Protein AF-A0ABD1RYV6-F1 (afdb_monomer_lite)

pLDDT: mean 84.04, std 17.17, range [34.22, 98.56]

Foldseek 3Di:
DFDKDALVCLVVCVVPVPQVADPVPDDPVSNVLHDNAAIFGFPDGHRHDTRRKDALLVRLVCLVVVVAPLSNLVRHVVSCVVPVCQAAALAAGWRIPFFDDDPVCCVPVVPDVQRHDGCADNRGWHANVSLVSVCSSCVSNVNNVVSVVNVVSNVVPCVVVVNAGIAGDRRSPHRHDDDD

Sequence (180 aa):
MTYIVTRQRSIHILAGNKFNVMPDSLPDWVFDFMPTRGGYFIGNVSPARMDFRWFCLSNCIAILSSLATPEQASAIMDLIESHWEELVGEMPLKICYPAMESHEWRIVAGCDPKEYWLGRYHNGGSWPVLLWLLTAACIKSGRPQLARRATELAEARLLKDHWPEYYDGKLGRYIGKHGT

Organism: NCBI:txid205694

Secondary structure (DSSP, 8-state):
---EE-HHHHHHHHTT-TT---GGGS-THHHHH--SS--EE-SEEETTEEE--EEHHHHHHHHHTT-S-HHHHHHHHHHHHHTHHHHTTTSS-BSEESPPPHHHHHHHSTT-TTT-STTBTTBB-B-GGGHHHHHHHHHHTT-HHHHHHHHHHHHTTTTTTT--S-EESTTS-EEPPP--

InterPro domains:
  IPR008928 Six-hairpin glycosidase superfamily [SSF48208] (35-178)
  IPR012341 Six-hairpin glycosidase-like superfamily [G3DSA:1.50.10.10] (33-180)
  IPR024746 Glycosyl hydrolase family 100 [PF12899] (16-178)
  IPR024746 Glycosyl hydrolase family 100 [PTHR31916] (15-178)

Structure (mmCIF, N/CA/C/O backbone):
data_AF-A0ABD1RYV6-F1
#
_entry.id   AF-A0ABD1RYV6-F1
#
loop_
_atom_site.group_PDB
_atom_site.id
_atom_site.type_symbol
_atom_site.label_atom_id
_atom_site.label_alt_id
_atom_site.label_comp_id
_atom_site.label_asym_id
_atom_site.label_entity_id
_atom_site.label_seq_id
_atom_site.pdbx_PDB_ins_code
_atom_site.Cartn_x
_atom_site.Cartn_y
_atom_site.Cartn_z
_atom_site.occupancy
_atom_site.B_iso_or_equiv
_atom_site.auth_seq_id
_atom_site.auth_comp_id
_atom_site.auth_asym_id
_atom_site.auth_atom_id
_atom_site.pdbx_PDB_model_num
ATOM 1 N N . MET A 1 1 ? 0.175 22.690 0.736 1.00 41.12 1 MET A N 1
ATOM 2 C CA . MET A 1 1 ? -0.155 22.221 -0.628 1.00 41.12 1 MET A CA 1
ATOM 3 C C . MET A 1 1 ? 0.328 20.785 -0.696 1.00 41.12 1 MET A C 1
ATOM 5 O O . MET A 1 1 ? 1.531 20.579 -0.671 1.00 41.12 1 MET A O 1
ATOM 9 N N . THR A 1 2 ? -0.578 19.814 -0.617 1.00 50.75 2 THR A N 1
ATOM 10 C CA . THR A 1 2 ? -0.222 18.395 -0.454 1.00 50.75 2 THR A CA 1
ATOM 11 C C . THR A 1 2 ? -0.637 17.653 -1.726 1.00 50.75 2 THR A C 1
ATOM 13 O O . THR A 1 2 ? -1.807 17.711 -2.111 1.00 50.75 2 THR A O 1
ATOM 16 N N . TYR A 1 3 ? 0.327 17.058 -2.433 1.00 64.06 3 TYR A N 1
ATOM 17 C CA . TYR A 1 3 ? 0.139 16.486 -3.772 1.00 64.06 3 TYR A CA 1
ATOM 18 C C . TYR A 1 3 ? -0.494 15.104 -3.677 1.00 64.06 3 TYR A C 1
ATOM 20 O O . TYR A 1 3 ? 0.203 14.106 -3.515 1.00 64.06 3 TYR A O 1
ATOM 28 N N . ILE A 1 4 ? -1.823 15.066 -3.747 1.00 68.75 4 ILE A N 1
ATOM 29 C CA . ILE A 1 4 ? -2.581 13.819 -3.834 1.00 68.75 4 ILE A CA 1
ATOM 30 C C . ILE A 1 4 ? -3.028 13.604 -5.265 1.00 68.75 4 ILE A C 1
ATOM 32 O O . ILE A 1 4 ? -3.678 14.481 -5.842 1.00 68.75 4 ILE A O 1
ATOM 36 N N . VAL A 1 5 ? -2.731 12.423 -5.795 1.00 64.56 5 VAL A N 1
ATOM 37 C CA . VAL A 1 5 ? -3.314 11.936 -7.044 1.00 64.56 5 VAL A CA 1
ATOM 38 C C . VAL A 1 5 ? -4.712 11.420 -6.731 1.00 64.56 5 VAL A C 1
ATOM 40 O O . VAL A 1 5 ? -4.869 10.523 -5.911 1.00 64.56 5 VAL A O 1
ATOM 43 N N . THR A 1 6 ? -5.731 11.999 -7.357 1.00 68.44 6 THR A N 1
ATOM 44 C CA . THR A 1 6 ? -7.097 11.448 -7.442 1.00 68.44 6 THR A CA 1
ATOM 45 C C . THR A 1 6 ? -7.519 11.528 -8.903 1.00 68.44 6 THR A C 1
ATOM 47 O O . THR A 1 6 ? -7.033 12.413 -9.600 1.00 68.44 6 THR A O 1
ATOM 50 N N . ARG A 1 7 ? -8.446 10.695 -9.394 1.00 60.97 7 ARG A N 1
ATOM 51 C CA . ARG A 1 7 ? -8.858 10.745 -10.814 1.00 60.97 7 ARG A CA 1
ATOM 52 C C . ARG A 1 7 ? -9.307 12.147 -11.271 1.00 60.97 7 ARG A C 1
ATOM 54 O O . ARG A 1 7 ? -9.000 12.563 -12.381 1.00 60.97 7 ARG A O 1
ATOM 61 N N . GLN A 1 8 ? -9.959 12.914 -10.391 1.00 51.09 8 GLN A N 1
ATOM 62 C CA . GLN A 1 8 ? -10.313 14.319 -10.643 1.00 51.09 8 GLN A CA 1
ATOM 63 C C . GLN A 1 8 ? -9.119 15.282 -10.503 1.00 51.09 8 GLN A C 1
ATOM 65 O O . GLN A 1 8 ? -9.037 16.268 -11.231 1.00 51.09 8 GLN A O 1
ATOM 70 N N . ARG A 1 9 ? -8.178 15.027 -9.580 1.00 52.69 9 ARG A N 1
ATOM 71 C CA . ARG A 1 9 ? -7.019 15.905 -9.341 1.00 52.69 9 ARG A CA 1
ATOM 72 C C . ARG A 1 9 ? -5.824 15.651 -10.253 1.00 52.69 9 ARG A C 1
ATOM 74 O O . ARG A 1 9 ? -5.056 16.588 -10.429 1.00 52.69 9 ARG A O 1
ATOM 81 N N . SER A 1 10 ? -5.679 14.480 -10.874 1.00 51.16 10 SER A N 1
ATOM 82 C CA . SER A 1 10 ? -4.661 14.237 -11.910 1.00 51.16 10 SER A CA 1
ATOM 83 C C . SER A 1 10 ? -4.794 15.258 -13.043 1.00 51.16 10 SER A C 1
ATOM 85 O O . SER A 1 10 ? -3.807 15.833 -13.489 1.00 51.16 10 SER A O 1
ATOM 87 N N . ILE A 1 11 ? -6.040 15.583 -13.406 1.00 47.62 11 ILE A N 1
ATOM 88 C CA . ILE A 1 11 ? -6.384 16.625 -14.381 1.00 47.62 11 ILE A CA 1
ATOM 89 C C . ILE A 1 11 ? -6.048 18.030 -13.834 1.00 47.62 11 ILE A C 1
ATOM 91 O O . ILE A 1 11 ? -5.562 18.887 -14.568 1.00 47.62 11 ILE A O 1
ATOM 95 N N . HIS A 1 12 ? -6.229 18.276 -12.529 1.00 43.06 12 HIS A N 1
ATOM 96 C CA . HIS A 1 12 ? -5.893 19.563 -11.901 1.00 43.06 12 HIS A CA 1
ATOM 97 C C . HIS A 1 12 ? -4.391 19.796 -11.651 1.00 43.06 12 HIS A C 1
ATOM 99 O O . HIS A 1 12 ? -3.987 20.957 -11.623 1.00 43.06 12 HIS A O 1
ATOM 105 N N . ILE A 1 13 ? -3.557 18.755 -11.488 1.00 52.72 13 ILE A N 1
ATOM 106 C CA . ILE A 1 13 ? -2.086 18.898 -11.394 1.00 52.72 13 ILE A CA 1
ATOM 107 C C . ILE A 1 13 ? -1.550 19.622 -12.642 1.00 52.72 13 ILE A C 1
ATOM 109 O O . ILE A 1 13 ? -0.679 20.484 -12.529 1.00 52.72 13 ILE A O 1
ATOM 113 N N . LEU A 1 14 ? -2.139 19.346 -13.809 1.00 50.44 14 LEU A N 1
ATOM 114 C CA . LEU A 1 14 ? -1.795 19.981 -15.084 1.00 50.44 14 LEU A CA 1
ATOM 115 C C . LEU A 1 14 ? -2.311 21.426 -15.201 1.00 50.44 14 LEU A C 1
ATOM 117 O O . LEU A 1 14 ? -1.693 22.253 -15.866 1.00 50.44 14 LEU A O 1
ATOM 121 N N . ALA A 1 15 ? -3.407 21.764 -14.515 1.00 44.44 15 ALA A N 1
ATOM 122 C CA . ALA A 1 15 ? -4.082 23.061 -14.628 1.00 44.44 15 ALA A CA 1
ATOM 123 C C . ALA A 1 15 ? -3.438 24.200 -13.805 1.00 44.44 15 ALA A C 1
ATOM 125 O O . ALA A 1 15 ? -3.890 25.341 -13.865 1.00 44.44 15 ALA A O 1
ATOM 126 N N . GLY A 1 16 ? -2.384 23.922 -13.032 1.00 54.50 16 GLY A N 1
ATOM 127 C CA . GLY A 1 16 ? -1.698 24.909 -12.191 1.00 54.50 16 GLY A CA 1
ATOM 128 C C . GLY A 1 16 ? -0.206 24.631 -12.078 1.00 54.50 16 GLY A C 1
ATOM 129 O O . GLY A 1 16 ? 0.313 24.642 -10.965 1.00 54.50 16 GLY A O 1
ATOM 130 N N . ASN A 1 17 ? 0.434 24.319 -13.211 1.00 64.12 17 ASN A N 1
ATOM 131 C CA . ASN A 1 17 ? 1.765 23.722 -13.372 1.00 64.12 17 ASN A CA 1
ATOM 132 C C . ASN A 1 17 ? 2.939 24.486 -12.707 1.00 64.12 17 ASN A C 1
ATOM 134 O O . ASN A 1 17 ? 3.841 24.995 -13.367 1.00 64.12 17 ASN A O 1
ATOM 138 N N . LYS A 1 18 ? 2.960 24.549 -11.372 1.00 62.53 18 LYS A N 1
ATOM 139 C CA . LYS A 1 18 ? 3.994 25.232 -10.574 1.00 62.53 18 LYS A CA 1
ATOM 140 C C . LYS A 1 18 ? 5.374 24.580 -10.673 1.00 62.53 18 LYS A C 1
ATOM 142 O O . LYS A 1 18 ? 6.360 25.217 -10.320 1.00 62.53 18 LYS A O 1
ATOM 147 N N . PHE A 1 19 ? 5.440 23.327 -11.121 1.00 64.56 19 PHE A N 1
ATOM 148 C CA . PHE A 1 19 ? 6.678 22.544 -11.198 1.00 64.56 19 PHE A CA 1
ATOM 149 C C . PHE A 1 19 ? 7.161 22.323 -12.630 1.00 64.56 19 PHE A C 1
ATOM 151 O O . PHE A 1 19 ? 8.148 21.617 -12.820 1.00 64.56 19 PHE A O 1
ATOM 158 N N . ASN A 1 20 ? 6.498 22.933 -13.619 1.00 67.19 20 ASN A N 1
ATOM 159 C CA . ASN A 1 20 ? 6.799 22.774 -15.040 1.00 67.19 20 ASN A CA 1
ATOM 160 C C . ASN A 1 20 ? 6.829 21.298 -15.495 1.00 67.19 20 ASN A C 1
ATOM 162 O O . ASN A 1 20 ? 7.707 20.869 -16.238 1.00 67.19 20 ASN A O 1
ATOM 166 N N . VAL A 1 21 ? 5.887 20.503 -14.989 1.00 63.06 21 VAL A N 1
ATOM 167 C CA . VAL A 1 21 ? 5.684 19.096 -15.339 1.00 63.06 21 VAL A CA 1
ATOM 168 C C . VAL A 1 21 ? 4.960 19.033 -16.675 1.00 63.06 21 VAL A C 1
ATOM 170 O O . VAL A 1 21 ? 3.931 19.684 -16.860 1.00 63.06 21 VAL A O 1
ATOM 173 N N . MET A 1 22 ? 5.507 18.270 -17.614 1.00 68.56 22 MET A N 1
ATOM 174 C CA . MET A 1 22 ? 4.919 18.120 -18.940 1.00 68.56 22 MET A CA 1
ATOM 175 C C . MET A 1 22 ? 3.733 17.150 -18.868 1.00 68.56 22 MET A C 1
ATOM 177 O O . MET A 1 22 ? 3.911 16.059 -18.329 1.00 68.56 22 MET A O 1
ATOM 181 N N . PRO A 1 23 ? 2.549 17.482 -19.413 1.00 68.94 23 PRO A N 1
ATOM 182 C CA . PRO A 1 23 ? 1.420 16.550 -19.474 1.00 68.94 23 PRO A CA 1
ATOM 183 C C . PRO A 1 23 ? 1.799 15.191 -20.076 1.00 68.94 23 PRO A C 1
ATOM 185 O O . PRO A 1 23 ? 1.441 14.159 -19.523 1.00 68.94 23 PRO A O 1
ATOM 188 N N . ASP A 1 24 ? 2.627 15.203 -21.120 1.00 72.12 24 ASP A N 1
ATOM 189 C CA . ASP A 1 24 ? 3.090 14.005 -21.832 1.00 72.12 24 ASP A CA 1
ATOM 190 C C . ASP A 1 24 ? 4.076 13.144 -21.017 1.00 72.12 24 ASP A C 1
ATOM 192 O O . ASP A 1 24 ? 4.448 12.055 -21.439 1.00 72.12 24 ASP A O 1
ATOM 196 N N . SER A 1 25 ? 4.529 13.626 -19.851 1.00 71.88 25 SER A N 1
ATOM 197 C CA . SER A 1 25 ? 5.403 12.874 -18.935 1.00 71.88 25 SER A CA 1
ATOM 198 C C . SER A 1 25 ? 4.640 12.029 -17.911 1.00 71.88 25 SER A C 1
ATOM 200 O O . SER A 1 25 ? 5.263 11.326 -17.115 1.00 71.88 25 SER A O 1
ATOM 202 N N . LEU A 1 26 ? 3.303 12.100 -17.905 1.00 78.81 26 LEU A N 1
ATOM 203 C CA . LEU A 1 26 ? 2.461 11.236 -17.081 1.00 78.81 26 LEU A CA 1
ATOM 204 C C . LEU A 1 26 ? 2.525 9.797 -17.611 1.00 78.81 26 LEU A C 1
ATOM 206 O O . LEU A 1 26 ? 2.166 9.572 -18.764 1.00 78.81 26 LEU A O 1
ATOM 210 N N . PRO A 1 27 ? 2.931 8.816 -16.789 1.00 83.25 27 PRO A N 1
ATOM 211 C CA . PRO A 1 27 ? 2.921 7.424 -17.214 1.00 83.25 27 PRO A CA 1
ATOM 212 C C . PRO A 1 27 ? 1.491 6.925 -17.453 1.00 83.25 27 PRO A C 1
ATOM 214 O O . PRO A 1 27 ? 0.620 7.138 -16.605 1.00 83.25 27 PRO A O 1
ATOM 217 N N . ASP A 1 28 ? 1.269 6.189 -18.545 1.00 85.19 28 ASP A N 1
ATOM 218 C CA . ASP A 1 28 ? -0.061 5.691 -18.934 1.00 85.19 28 ASP A CA 1
ATOM 219 C C . ASP A 1 28 ? -0.741 4.872 -17.824 1.00 85.19 28 ASP A C 1
ATOM 221 O O . ASP A 1 28 ? -1.935 5.033 -17.563 1.00 85.19 28 ASP A O 1
ATOM 225 N N . TRP A 1 29 ? 0.039 4.070 -17.087 1.00 88.00 29 TRP A N 1
ATOM 226 C CA . TRP A 1 29 ? -0.472 3.230 -15.998 1.00 88.00 29 TRP A CA 1
ATOM 227 C C . TRP A 1 29 ? -1.190 4.032 -14.906 1.00 88.00 29 TRP A C 1
ATOM 229 O O . TRP A 1 29 ? -2.057 3.486 -14.229 1.00 88.00 29 TRP A O 1
ATOM 239 N N . VAL A 1 30 ? -0.862 5.318 -14.719 1.00 87.56 30 VAL A N 1
ATOM 240 C CA . VAL A 1 30 ? -1.500 6.167 -13.702 1.00 87.56 30 VAL A CA 1
ATOM 241 C C . VAL A 1 30 ? -2.985 6.349 -14.012 1.00 87.56 30 VAL A C 1
ATOM 243 O O . VAL A 1 30 ? -3.796 6.407 -13.092 1.00 87.56 30 VAL A O 1
ATOM 246 N N . PHE A 1 31 ? -3.371 6.429 -15.285 1.00 84.25 31 PHE A N 1
ATOM 247 C CA . PHE A 1 31 ? -4.774 6.623 -15.654 1.00 84.25 31 PHE A CA 1
ATOM 248 C C . PHE A 1 31 ? -5.616 5.375 -15.389 1.00 84.25 31 PHE A C 1
ATOM 250 O O . PHE A 1 31 ? -6.751 5.506 -14.927 1.00 84.25 31 PHE A O 1
ATOM 257 N N . ASP A 1 32 ? -5.037 4.195 -15.608 1.00 87.50 32 ASP A N 1
ATOM 258 C CA . ASP A 1 32 ? -5.691 2.908 -15.362 1.00 87.50 32 ASP A CA 1
ATOM 259 C C . ASP A 1 32 ? -5.710 2.544 -13.871 1.00 87.50 32 ASP A C 1
ATOM 261 O O . ASP A 1 32 ? -6.681 1.980 -13.371 1.00 87.50 32 ASP A O 1
ATOM 265 N N . PHE A 1 33 ? -4.654 2.911 -13.141 1.00 91.25 33 PHE A N 1
ATOM 266 C CA . PHE A 1 33 ? -4.510 2.631 -11.713 1.00 91.25 33 PHE A CA 1
ATOM 267 C C . PHE A 1 33 ? -5.370 3.533 -10.818 1.00 91.25 33 PHE A C 1
ATOM 269 O O . PHE A 1 33 ? -5.596 3.217 -9.656 1.00 91.25 33 PHE A O 1
ATOM 276 N N . MET A 1 34 ? -5.822 4.691 -11.302 1.00 91.38 34 MET A N 1
ATOM 277 C CA . MET A 1 34 ? -6.551 5.641 -10.462 1.00 91.38 34 MET A CA 1
ATOM 278 C C . MET A 1 34 ? -8.059 5.338 -10.416 1.00 91.38 34 MET A C 1
ATOM 280 O O . MET A 1 34 ? -8.767 5.602 -11.395 1.00 91.38 34 MET A O 1
ATOM 284 N N . PRO A 1 35 ? -8.611 4.892 -9.265 1.00 89.06 35 PRO A N 1
ATOM 285 C CA . PRO A 1 35 ? -10.026 4.563 -9.162 1.00 89.06 35 PRO A CA 1
ATOM 286 C C . PRO A 1 35 ? -10.898 5.822 -9.195 1.00 89.06 35 PRO A C 1
ATOM 288 O O . PRO A 1 35 ? -10.459 6.945 -8.928 1.00 89.06 35 PRO A O 1
ATOM 291 N N . THR A 1 36 ? -12.195 5.639 -9.454 1.00 86.62 36 THR A N 1
ATOM 292 C CA . THR A 1 36 ? -13.187 6.729 -9.389 1.00 86.62 36 THR A CA 1
ATOM 293 C C . THR A 1 36 ? -13.253 7.363 -7.995 1.00 86.62 36 THR A C 1
ATOM 295 O O . THR A 1 36 ? -13.474 8.568 -7.875 1.00 86.62 36 THR A O 1
ATOM 298 N N . ARG A 1 37 ? -13.029 6.566 -6.942 1.00 88.19 37 ARG A N 1
ATOM 299 C CA . ARG A 1 37 ? -12.897 7.017 -5.556 1.00 88.19 37 ARG A CA 1
ATOM 300 C C . ARG A 1 37 ? -11.594 6.493 -4.976 1.00 88.19 37 ARG A C 1
ATOM 302 O O . ARG A 1 37 ? -11.401 5.288 -4.904 1.00 88.19 37 ARG A O 1
ATOM 309 N N . GLY A 1 38 ? -10.729 7.406 -4.556 1.00 92.62 38 GLY A N 1
ATOM 310 C CA . GLY A 1 38 ? -9.458 7.077 -3.930 1.00 92.62 38 GLY A CA 1
ATOM 311 C C . GLY A 1 38 ? -8.355 8.049 -4.321 1.00 92.62 38 GLY A C 1
ATOM 312 O O . GLY A 1 38 ? -8.533 8.925 -5.176 1.00 92.62 38 GLY A O 1
ATOM 313 N N . GLY A 1 39 ? -7.215 7.909 -3.658 1.00 93.88 39 GLY A N 1
ATOM 314 C CA . GLY A 1 39 ? -6.023 8.674 -3.974 1.00 93.88 39 GLY A CA 1
ATOM 315 C C . GLY A 1 39 ? -4.893 8.478 -2.987 1.00 93.88 39 GLY A C 1
ATOM 316 O O . GLY A 1 39 ? -5.074 7.880 -1.936 1.00 93.88 39 GLY A O 1
ATOM 317 N N . TYR A 1 40 ? -3.718 8.987 -3.329 1.00 95.50 40 TYR A N 1
ATOM 318 C CA . TYR A 1 40 ? -2.513 8.836 -2.517 1.00 95.50 40 TYR A CA 1
ATOM 319 C C . TYR A 1 40 ? -1.546 9.993 -2.727 1.00 95.50 40 TYR A C 1
ATOM 321 O O . TYR A 1 40 ? -1.652 10.736 -3.704 1.00 95.50 40 TYR A O 1
ATOM 329 N N . PHE A 1 41 ? -0.591 10.138 -1.811 1.00 93.88 41 PHE A N 1
ATOM 330 C CA . PHE A 1 41 ? 0.519 11.067 -1.975 1.00 93.88 41 PHE A CA 1
ATOM 331 C C . PHE A 1 41 ? 1.528 10.551 -2.995 1.00 93.88 41 PHE A C 1
ATOM 333 O O . PHE A 1 41 ? 2.034 9.437 -2.852 1.00 93.88 41 PHE A O 1
ATOM 340 N N . ILE A 1 42 ? 1.848 11.397 -3.975 1.00 90.25 42 ILE A N 1
ATOM 341 C CA . ILE A 1 42 ? 2.879 11.151 -4.992 1.00 90.25 42 ILE A CA 1
ATOM 342 C C . ILE A 1 42 ? 4.216 10.830 -4.315 1.00 90.25 42 ILE A C 1
ATOM 344 O O . ILE A 1 42 ? 4.578 11.472 -3.327 1.00 90.25 42 ILE A O 1
ATOM 348 N N . GLY A 1 43 ? 4.952 9.858 -4.857 1.00 87.81 43 GLY A N 1
ATOM 349 C CA . GLY A 1 43 ? 6.215 9.390 -4.294 1.00 87.81 43 GLY A CA 1
ATOM 350 C C . GLY A 1 43 ? 7.302 10.459 -4.233 1.00 87.81 43 GLY A C 1
ATOM 351 O 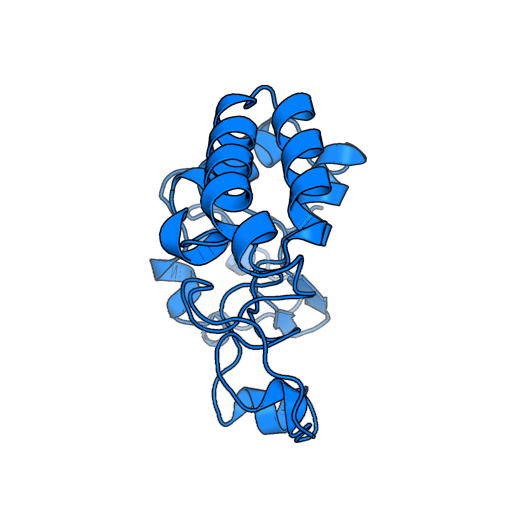O . GLY A 1 43 ? 8.025 10.542 -3.241 1.00 87.81 43 GLY A O 1
ATOM 352 N N . ASN A 1 44 ? 7.409 11.301 -5.265 1.00 87.38 44 ASN A N 1
ATOM 353 C CA . ASN A 1 44 ? 8.353 12.417 -5.279 1.00 87.38 44 ASN A CA 1
ATOM 354 C C . ASN A 1 44 ? 7.879 13.573 -6.173 1.00 87.38 44 ASN A C 1
ATOM 356 O O . ASN A 1 44 ? 7.244 13.354 -7.203 1.00 87.38 44 ASN A O 1
ATOM 360 N N . VAL A 1 45 ? 8.229 14.803 -5.799 1.00 83.44 45 VAL A N 1
ATOM 361 C CA . VAL A 1 45 ? 7.976 16.021 -6.578 1.00 83.44 45 VAL A CA 1
ATOM 362 C C . VAL A 1 45 ? 9.231 16.885 -6.549 1.00 83.44 45 VAL A C 1
ATOM 364 O O . VAL A 1 45 ? 9.666 17.327 -5.487 1.00 83.44 45 VAL A O 1
ATOM 367 N N . SER A 1 46 ? 9.794 17.161 -7.720 1.00 79.62 46 SER A N 1
ATOM 368 C CA . SER A 1 46 ? 10.923 18.068 -7.910 1.00 79.62 46 SER A CA 1
ATOM 369 C C . SER A 1 46 ? 10.730 18.901 -9.188 1.00 79.62 46 SER A C 1
ATOM 371 O O . SER A 1 46 ? 9.800 18.646 -9.961 1.00 79.62 46 SER A O 1
ATOM 373 N N . PRO A 1 47 ? 11.533 19.957 -9.420 1.00 77.94 47 PRO A N 1
ATOM 374 C CA . PRO A 1 47 ? 11.418 20.749 -10.643 1.00 77.94 47 PRO A CA 1
ATOM 375 C C . PRO A 1 47 ? 11.508 19.864 -11.894 1.00 77.94 47 PRO A C 1
ATOM 377 O O . PRO A 1 47 ? 12.457 19.096 -12.039 1.00 77.94 47 PRO A O 1
ATOM 380 N N . ALA A 1 48 ? 10.508 19.970 -12.775 1.00 73.81 48 ALA A N 1
ATOM 381 C CA . ALA A 1 48 ? 10.361 19.196 -14.010 1.00 73.81 48 ALA A CA 1
ATOM 382 C C . ALA A 1 48 ? 10.287 17.660 -13.851 1.00 73.81 48 ALA A C 1
ATOM 384 O O . ALA A 1 48 ? 10.364 16.946 -14.850 1.00 73.81 48 ALA A O 1
ATOM 385 N N . ARG A 1 49 ? 10.115 17.122 -12.632 1.00 76.81 49 ARG A N 1
ATOM 386 C CA . ARG A 1 49 ? 10.009 15.672 -12.406 1.00 76.81 49 ARG A CA 1
ATOM 387 C C . ARG A 1 49 ? 9.024 15.335 -11.291 1.00 76.81 49 ARG A C 1
ATOM 389 O O . ARG A 1 49 ? 9.111 15.843 -10.177 1.00 76.81 49 ARG A O 1
ATOM 396 N N . MET A 1 50 ? 8.125 14.400 -11.573 1.00 82.69 50 MET A N 1
ATOM 397 C CA . MET A 1 50 ? 7.263 13.779 -10.568 1.00 82.69 50 MET A CA 1
ATOM 398 C C . MET A 1 50 ? 7.416 12.264 -10.645 1.00 82.69 50 MET A C 1
ATOM 400 O O . MET A 1 50 ? 7.395 11.692 -11.730 1.00 82.69 50 MET A O 1
ATOM 404 N N . ASP A 1 51 ? 7.583 11.621 -9.492 1.00 86.31 51 ASP A N 1
ATOM 405 C CA . ASP A 1 51 ? 7.531 10.165 -9.377 1.00 86.31 51 ASP A CA 1
ATOM 406 C C . ASP A 1 51 ? 6.140 9.775 -8.896 1.00 86.31 51 ASP A C 1
ATOM 408 O O . ASP A 1 51 ? 5.822 9.886 -7.710 1.00 86.31 51 ASP A O 1
ATOM 412 N N . PHE A 1 52 ? 5.306 9.347 -9.840 1.00 89.81 52 PHE A N 1
ATOM 413 C CA . PHE A 1 52 ? 3.924 8.986 -9.571 1.00 89.81 52 PHE A CA 1
ATOM 414 C C . PHE A 1 52 ? 3.780 7.674 -8.81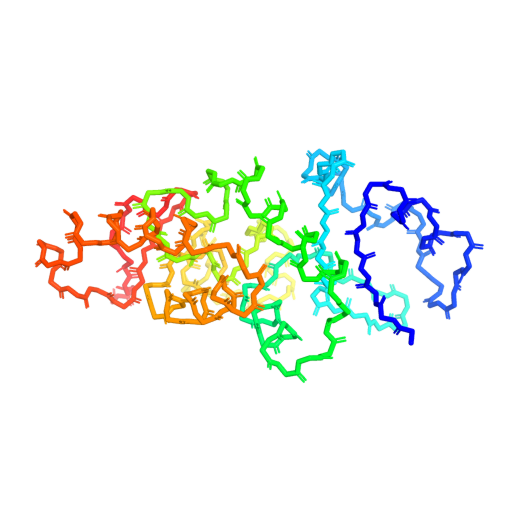0 1.00 89.81 52 PHE A C 1
ATOM 416 O O . PHE A 1 52 ? 2.667 7.368 -8.415 1.00 89.81 52 PHE A O 1
ATOM 423 N N . ARG A 1 53 ? 4.834 6.896 -8.549 1.00 92.44 53 ARG A N 1
ATOM 424 C CA . ARG A 1 53 ? 4.673 5.623 -7.834 1.00 92.44 53 ARG A CA 1
ATOM 425 C C . ARG A 1 53 ? 4.035 5.819 -6.459 1.00 92.44 53 ARG A C 1
ATOM 427 O O . ARG A 1 53 ? 4.312 6.780 -5.737 1.00 92.44 53 ARG A O 1
ATOM 434 N N . TRP A 1 54 ? 3.169 4.882 -6.102 1.00 95.31 54 TRP A N 1
ATOM 435 C CA . TRP A 1 54 ? 2.617 4.764 -4.763 1.00 95.31 54 TRP A CA 1
ATOM 436 C C . TRP A 1 54 ? 3.660 4.137 -3.840 1.00 95.31 54 TRP A C 1
ATOM 438 O O . TRP A 1 54 ? 4.319 3.172 -4.217 1.00 95.31 54 TRP A O 1
ATOM 448 N N . PHE A 1 55 ? 3.786 4.660 -2.621 1.00 96.19 55 PHE A N 1
ATOM 449 C CA . PHE A 1 55 ? 4.665 4.118 -1.584 1.00 96.19 55 PHE A CA 1
ATOM 450 C C . PHE A 1 55 ? 3.860 3.868 -0.308 1.00 96.19 55 PHE A C 1
ATOM 452 O O . PHE A 1 55 ? 3.225 4.783 0.226 1.00 96.19 55 PHE A O 1
ATOM 459 N N . CYS A 1 56 ? 3.896 2.633 0.196 1.00 97.25 56 CYS A N 1
ATOM 460 C CA . CYS A 1 56 ? 3.067 2.220 1.330 1.00 97.25 56 CYS A CA 1
ATOM 461 C C . CYS A 1 56 ? 3.431 2.972 2.612 1.00 97.25 56 CYS A C 1
ATOM 463 O O . CYS A 1 56 ? 2.563 3.530 3.287 1.00 97.25 56 CYS A O 1
ATOM 465 N N . LEU A 1 57 ? 4.726 2.997 2.944 1.00 96.69 57 LEU A N 1
ATOM 466 C CA . LEU A 1 57 ? 5.218 3.570 4.196 1.00 96.69 57 LEU A CA 1
ATOM 467 C C . LEU A 1 57 ? 4.879 5.059 4.298 1.00 96.69 57 LEU A C 1
ATOM 469 O O . LEU A 1 57 ? 4.349 5.490 5.319 1.00 96.69 57 LEU A O 1
ATOM 473 N N . SER A 1 58 ? 5.122 5.836 3.239 1.00 95.75 58 SER A N 1
ATOM 474 C CA . SER A 1 58 ? 4.862 7.280 3.247 1.00 95.75 58 SER A CA 1
ATOM 475 C C . SER A 1 58 ? 3.376 7.593 3.419 1.00 95.75 58 SER A C 1
ATOM 477 O O . SER A 1 58 ? 3.023 8.436 4.241 1.00 95.75 58 SER A O 1
ATOM 479 N N . ASN A 1 59 ? 2.494 6.876 2.717 1.00 97.69 59 ASN A N 1
ATOM 480 C CA . ASN A 1 59 ? 1.050 7.070 2.832 1.00 97.69 59 ASN A CA 1
ATOM 481 C C . ASN A 1 59 ? 0.525 6.665 4.219 1.00 97.69 59 ASN A C 1
ATOM 483 O O . ASN A 1 59 ? -0.268 7.401 4.808 1.00 97.69 59 ASN A O 1
ATOM 487 N N . CYS A 1 60 ? 1.018 5.563 4.796 1.00 98.19 60 CYS A N 1
ATOM 488 C CA . CYS A 1 60 ? 0.659 5.168 6.162 1.00 98.19 60 CYS A CA 1
ATOM 489 C C . CYS A 1 60 ? 1.137 6.199 7.196 1.00 98.19 60 CYS A C 1
ATOM 491 O O . CYS A 1 60 ? 0.355 6.634 8.041 1.00 98.19 60 CYS A O 1
ATOM 493 N N . ILE A 1 61 ? 2.393 6.650 7.112 1.00 98.12 61 ILE A N 1
ATOM 494 C CA . ILE A 1 61 ? 2.944 7.664 8.023 1.00 98.12 61 ILE A CA 1
ATOM 495 C C . ILE A 1 61 ? 2.232 9.010 7.862 1.00 98.12 61 ILE A C 1
ATOM 497 O O . ILE A 1 61 ? 1.995 9.691 8.859 1.00 98.12 61 ILE A O 1
ATOM 501 N N . ALA A 1 62 ? 1.820 9.389 6.651 1.00 97.62 62 ALA A N 1
ATOM 502 C CA . ALA A 1 62 ? 1.045 10.607 6.438 1.00 97.62 62 ALA A CA 1
ATOM 503 C C . ALA A 1 62 ? -0.314 10.552 7.157 1.00 97.62 62 ALA A C 1
ATOM 505 O O . ALA A 1 62 ? -0.734 11.539 7.762 1.00 97.62 62 ALA A O 1
ATOM 506 N N . ILE A 1 63 ? -0.974 9.388 7.163 1.00 98.19 63 ILE A N 1
ATOM 507 C CA . ILE A 1 63 ? -2.190 9.171 7.956 1.00 98.19 63 ILE A CA 1
ATOM 508 C C . ILE A 1 63 ? -1.862 9.247 9.446 1.00 98.19 63 ILE A C 1
ATOM 510 O O . ILE A 1 63 ? -2.502 10.007 10.169 1.00 98.19 63 ILE A O 1
ATOM 514 N N . LEU A 1 64 ? -0.864 8.497 9.918 1.00 98.31 64 LEU A N 1
ATOM 515 C CA . LEU A 1 64 ? -0.527 8.385 11.343 1.00 98.31 64 LEU A CA 1
ATOM 516 C C . LEU A 1 64 ? -0.079 9.708 11.970 1.00 98.31 64 LEU A C 1
ATOM 518 O O . LEU A 1 64 ? -0.503 10.030 13.076 1.00 98.31 64 LEU A O 1
ATOM 522 N N . SER A 1 65 ? 0.692 10.509 11.240 1.00 98.00 65 SER A N 1
ATOM 523 C CA . SER A 1 65 ? 1.153 11.835 11.674 1.00 98.00 65 SER A CA 1
ATOM 524 C C . SER A 1 65 ? 0.090 12.933 11.557 1.00 98.00 65 SER A C 1
ATOM 526 O O . SER A 1 65 ? 0.338 14.065 11.960 1.00 98.00 65 SER A O 1
ATOM 528 N N . SER A 1 66 ? -1.098 12.619 11.022 1.00 97.06 66 SER A N 1
ATOM 529 C CA . SER A 1 66 ? -2.156 13.595 10.704 1.00 97.06 66 SER A CA 1
ATOM 530 C C . SER A 1 66 ? -1.747 14.648 9.665 1.00 97.06 66 SER A C 1
ATOM 532 O O . SER A 1 66 ? -2.377 15.698 9.569 1.00 97.06 66 SER A O 1
ATOM 534 N N . LEU A 1 67 ? -0.720 14.358 8.858 1.00 96.44 67 LEU A N 1
ATOM 535 C CA . LEU A 1 67 ? -0.399 15.138 7.664 1.00 96.44 67 LEU A CA 1
ATOM 536 C C . LEU A 1 67 ? -1.515 15.022 6.614 1.00 96.44 67 LEU A C 1
ATOM 538 O O . LEU A 1 67 ? -1.840 15.998 5.938 1.00 96.44 67 LEU A O 1
ATOM 542 N N . ALA A 1 68 ? -2.096 13.827 6.478 1.00 95.31 68 ALA A N 1
ATOM 543 C CA . ALA A 1 68 ? -3.278 13.598 5.660 1.00 95.31 68 ALA A CA 1
ATOM 544 C C . ALA A 1 68 ? -4.527 14.140 6.370 1.00 95.31 68 ALA A C 1
ATOM 546 O O . ALA A 1 68 ? -4.768 13.806 7.534 1.00 95.31 68 ALA A O 1
ATOM 547 N N . THR A 1 69 ? -5.359 14.916 5.668 1.00 96.19 69 THR A N 1
ATOM 548 C CA . THR A 1 69 ? -6.696 15.270 6.183 1.00 96.19 69 THR A CA 1
ATOM 549 C C . THR A 1 69 ? -7.581 14.018 6.283 1.00 96.19 69 THR A C 1
ATOM 551 O O . THR A 1 69 ? -7.276 13.005 5.643 1.00 96.19 69 THR A O 1
ATOM 554 N N . PRO A 1 70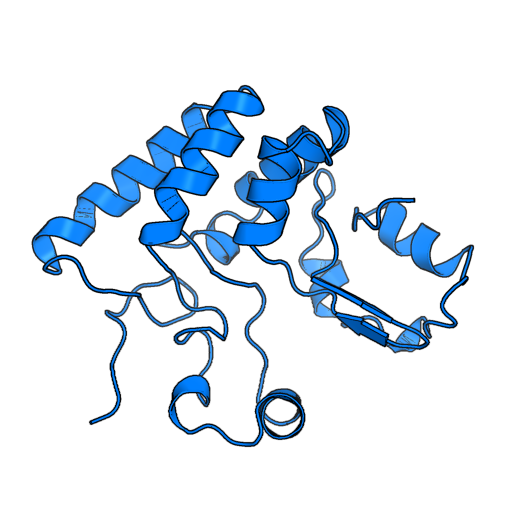 ? -8.693 14.045 7.041 1.00 96.12 70 PRO A N 1
ATOM 555 C CA . PRO A 1 70 ? -9.597 12.897 7.141 1.00 96.12 70 PRO A CA 1
ATOM 556 C C . PRO A 1 70 ? -10.091 12.383 5.780 1.00 96.12 70 PRO A C 1
ATOM 558 O O . PRO A 1 70 ? -10.129 11.176 5.544 1.00 96.12 70 PRO A O 1
ATOM 561 N N . GLU A 1 71 ? -10.388 13.286 4.845 1.00 94.88 71 GLU A N 1
ATOM 562 C CA . GLU A 1 71 ? -10.828 12.946 3.487 1.00 94.88 71 GLU A CA 1
ATOM 563 C C . GLU A 1 71 ? -9.710 12.260 2.699 1.00 94.88 71 GLU A C 1
ATOM 565 O O . GLU A 1 71 ? -9.954 11.303 1.969 1.00 94.88 71 GLU A O 1
ATOM 570 N N . GLN A 1 72 ? -8.470 12.724 2.870 1.00 95.88 72 GLN A N 1
ATOM 571 C CA . GLN A 1 72 ? -7.287 12.156 2.224 1.00 95.88 72 GLN A CA 1
ATOM 572 C C . GLN A 1 72 ? -6.949 10.778 2.789 1.00 95.88 72 GLN A C 1
ATOM 574 O O . GLN A 1 72 ? -6.660 9.859 2.031 1.00 95.88 72 GLN A O 1
ATOM 579 N N . ALA A 1 73 ? -7.038 10.613 4.110 1.00 97.25 73 ALA A N 1
ATOM 580 C CA . ALA A 1 73 ? -6.867 9.323 4.764 1.00 97.25 73 ALA A CA 1
ATOM 581 C C . ALA A 1 73 ? -7.925 8.317 4.287 1.00 97.25 73 ALA A C 1
ATOM 583 O O . ALA A 1 73 ? -7.585 7.183 3.956 1.00 97.25 73 ALA A O 1
ATOM 584 N N . SER A 1 74 ? -9.188 8.746 4.181 1.00 96.56 74 SER A N 1
ATOM 585 C CA . SER A 1 74 ? -10.262 7.922 3.616 1.00 96.56 74 SER A CA 1
ATOM 586 C C . SER A 1 74 ? -9.993 7.567 2.149 1.00 96.56 74 SER A C 1
ATOM 588 O O . SER A 1 74 ? -10.153 6.415 1.765 1.00 96.56 74 SER A O 1
ATOM 590 N N . ALA A 1 75 ? -9.504 8.515 1.343 1.00 96.25 75 ALA A N 1
ATOM 591 C CA . ALA A 1 75 ? -9.156 8.273 -0.057 1.00 96.25 75 ALA A CA 1
ATOM 592 C C . ALA A 1 75 ? -7.986 7.283 -0.230 1.00 96.25 75 ALA A C 1
ATOM 594 O O . ALA A 1 75 ? -8.015 6.470 -1.152 1.00 96.25 75 ALA A O 1
ATOM 595 N N . ILE A 1 76 ? -6.985 7.311 0.657 1.00 97.50 76 ILE A N 1
ATOM 596 C CA . ILE A 1 76 ? -5.892 6.322 0.670 1.00 97.50 76 ILE A CA 1
ATOM 597 C C . ILE A 1 76 ? -6.438 4.927 0.979 1.00 97.50 76 ILE A C 1
ATOM 599 O O . ILE A 1 76 ? -6.053 3.960 0.326 1.00 97.50 76 ILE A O 1
ATOM 603 N N . MET A 1 77 ? -7.362 4.814 1.934 1.00 97.94 77 MET A N 1
ATOM 604 C CA . MET A 1 77 ? -7.994 3.533 2.259 1.00 97.94 77 MET A CA 1
ATOM 605 C C . MET A 1 77 ? -8.894 3.031 1.123 1.00 97.94 77 MET A C 1
ATOM 607 O O . MET A 1 77 ? -8.825 1.853 0.789 1.00 97.94 77 MET A O 1
ATOM 611 N N . ASP A 1 78 ? -9.670 3.917 0.486 1.00 97.19 78 ASP A N 1
ATOM 612 C CA . ASP A 1 78 ? -10.492 3.592 -0.692 1.00 97.19 78 ASP A CA 1
ATOM 613 C C . ASP A 1 78 ? -9.615 3.098 -1.865 1.00 97.19 78 ASP A C 1
ATOM 615 O O . ASP A 1 78 ? -10.002 2.165 -2.569 1.00 97.19 78 ASP A O 1
ATOM 619 N N . LEU A 1 79 ? -8.414 3.667 -2.055 1.00 97.19 79 LEU A N 1
ATOM 620 C CA . LEU A 1 79 ? -7.446 3.198 -3.056 1.00 97.19 79 LEU A CA 1
ATOM 621 C C . LEU A 1 79 ? -6.943 1.782 -2.743 1.00 97.19 79 LEU A C 1
ATOM 623 O O . LEU A 1 79 ? -6.971 0.928 -3.624 1.00 97.19 79 LEU A O 1
ATOM 627 N N . ILE A 1 80 ? -6.499 1.534 -1.504 1.00 97.69 80 ILE A N 1
ATOM 628 C CA . ILE A 1 80 ? -6.006 0.213 -1.070 1.00 97.69 80 ILE A CA 1
ATOM 629 C C . ILE A 1 80 ? -7.099 -0.849 -1.205 1.00 97.69 80 ILE A C 1
ATOM 631 O O . ILE A 1 80 ? -6.824 -1.974 -1.612 1.00 97.69 80 ILE A O 1
ATOM 635 N N . GLU A 1 81 ? -8.340 -0.498 -0.878 1.00 97.31 81 GLU A N 1
ATOM 636 C CA . GLU A 1 81 ? -9.489 -1.388 -1.018 1.00 97.31 81 GLU A CA 1
ATOM 637 C C . GLU A 1 81 ? -9.821 -1.676 -2.492 1.00 97.31 81 GLU A C 1
ATOM 639 O O . GLU A 1 81 ? -10.085 -2.827 -2.837 1.00 97.31 81 GLU A O 1
ATOM 644 N N . SER A 1 82 ? -9.756 -0.660 -3.361 1.00 96.75 82 SER A N 1
ATOM 645 C CA . SER A 1 82 ? -10.079 -0.789 -4.792 1.00 96.75 82 SER A CA 1
ATOM 646 C C . SER A 1 82 ? -9.016 -1.555 -5.586 1.00 96.75 82 SER A C 1
ATOM 648 O O . SER A 1 82 ? -9.372 -2.344 -6.453 1.00 96.75 82 SER A O 1
ATOM 650 N N . HIS A 1 83 ? -7.733 -1.356 -5.269 1.00 96.75 83 HIS A N 1
ATOM 651 C CA . HIS A 1 83 ? -6.588 -2.010 -5.922 1.00 96.75 83 HIS A CA 1
ATOM 652 C C . HIS A 1 83 ? -5.893 -2.991 -4.974 1.00 96.75 83 HIS A C 1
ATOM 654 O O . HIS A 1 83 ? -4.669 -3.007 -4.813 1.00 96.75 83 HIS A O 1
ATOM 660 N N . TRP A 1 84 ? -6.703 -3.789 -4.273 1.00 97.75 84 TRP A N 1
ATOM 661 C CA . TRP A 1 84 ? -6.215 -4.735 -3.273 1.00 97.75 84 TRP A CA 1
ATOM 662 C C . TRP A 1 84 ? -5.264 -5.772 -3.877 1.00 97.75 84 TRP A C 1
ATOM 664 O O . TRP A 1 84 ? -4.262 -6.126 -3.260 1.00 97.75 84 TRP A O 1
ATOM 674 N N . GLU A 1 85 ? -5.558 -6.271 -5.077 1.00 96.75 85 GLU A N 1
ATOM 675 C CA . GLU A 1 85 ? -4.732 -7.287 -5.733 1.00 96.75 85 GLU A CA 1
ATOM 676 C C . GLU A 1 85 ? -3.341 -6.741 -6.090 1.00 96.75 85 GLU A C 1
ATOM 678 O O . GLU A 1 85 ? -2.336 -7.419 -5.882 1.00 96.75 85 GLU A O 1
ATOM 683 N N . GLU A 1 86 ? -3.262 -5.491 -6.543 1.00 95.81 86 GLU A N 1
ATOM 684 C CA . GLU A 1 86 ? -2.019 -4.837 -6.940 1.00 95.81 86 GLU A CA 1
ATOM 685 C C . GLU A 1 86 ? -1.184 -4.362 -5.748 1.00 95.81 86 GLU A C 1
ATOM 687 O O . GLU A 1 86 ? 0.042 -4.451 -5.799 1.00 95.81 86 GLU A O 1
ATOM 692 N N . LEU A 1 87 ? -1.822 -3.859 -4.683 1.00 97.44 87 LEU A N 1
ATOM 693 C CA . LEU A 1 87 ? -1.142 -3.253 -3.527 1.00 97.44 87 LEU A CA 1
ATOM 694 C C . LEU A 1 87 ? -0.899 -4.232 -2.370 1.00 97.44 87 LEU A C 1
ATOM 696 O O . LEU A 1 87 ? 0.024 -4.041 -1.572 1.00 97.44 87 LEU A O 1
ATOM 700 N N . VAL A 1 88 ? -1.707 -5.288 -2.278 1.00 97.81 88 VAL A N 1
ATOM 701 C CA . VAL A 1 88 ? -1.621 -6.323 -1.238 1.00 97.81 88 VAL A CA 1
ATOM 702 C C . VAL A 1 88 ? -1.344 -7.691 -1.858 1.00 97.81 88 VAL A C 1
ATOM 704 O O . VAL A 1 88 ? -0.426 -8.386 -1.428 1.00 97.81 88 VAL A O 1
ATOM 707 N N . GLY A 1 89 ? -2.111 -8.082 -2.876 1.00 96.19 89 GLY A N 1
ATOM 708 C CA . GLY A 1 89 ? -2.005 -9.399 -3.502 1.00 96.19 89 GLY A CA 1
ATOM 709 C C . GLY A 1 89 ? -2.270 -10.535 -2.512 1.00 96.19 89 GLY A C 1
ATOM 710 O O . GLY A 1 89 ? -3.248 -10.510 -1.767 1.00 96.19 89 GLY A O 1
ATOM 711 N N . GLU A 1 90 ? -1.382 -11.530 -2.501 1.00 96.44 90 GLU A N 1
ATOM 712 C CA . GLU A 1 90 ? -1.424 -12.705 -1.617 1.00 96.44 90 GLU A CA 1
ATOM 713 C C . GLU A 1 90 ? -0.463 -12.599 -0.422 1.00 96.44 90 GLU A C 1
ATOM 715 O O . GLU A 1 90 ? -0.347 -13.537 0.370 1.00 96.44 90 GLU A O 1
ATOM 720 N N . MET A 1 91 ? 0.245 -11.474 -0.292 1.00 97.25 91 MET A N 1
ATOM 721 C CA . MET A 1 91 ? 1.090 -11.181 0.860 1.00 97.25 91 MET A CA 1
ATOM 722 C C . MET A 1 91 ? 1.154 -9.667 1.106 1.00 97.25 91 MET A C 1
ATOM 724 O O . MET A 1 91 ? 1.772 -8.950 0.308 1.00 97.25 91 MET A O 1
ATOM 728 N N . PRO A 1 92 ? 0.577 -9.167 2.215 1.00 95.88 92 PRO A N 1
ATOM 729 C CA . PRO A 1 92 ? 0.702 -7.763 2.578 1.00 95.88 92 PRO A CA 1
ATOM 730 C C . PRO A 1 92 ? 2.166 -7.420 2.908 1.00 95.88 92 PRO A C 1
ATOM 732 O O . PRO A 1 92 ? 2.864 -8.198 3.549 1.00 95.88 92 PRO A O 1
ATOM 735 N N . LEU A 1 93 ? 2.697 -6.261 2.538 1.00 95.75 93 LEU A N 1
ATOM 736 C CA . LEU A 1 93 ? 2.171 -5.219 1.649 1.00 95.75 93 LEU A CA 1
ATOM 737 C C . LEU A 1 93 ? 3.224 -4.863 0.615 1.00 95.75 93 LEU A C 1
ATOM 739 O O . LEU A 1 93 ? 4.417 -4.921 0.917 1.00 95.75 93 LEU A O 1
ATOM 743 N N . LYS A 1 94 ? 2.811 -4.419 -0.572 1.00 96.25 94 LYS A N 1
ATOM 744 C CA . LYS A 1 94 ? 3.764 -3.861 -1.530 1.00 96.25 94 LYS A CA 1
ATOM 745 C C . LYS A 1 94 ? 4.478 -2.654 -0.939 1.00 96.25 94 LYS A C 1
ATOM 747 O O . LYS A 1 94 ? 3.845 -1.761 -0.389 1.00 96.25 94 LYS A O 1
ATOM 752 N N . ILE A 1 95 ? 5.803 -2.612 -1.068 1.00 95.62 95 ILE A N 1
ATOM 753 C CA . ILE A 1 95 ? 6.587 -1.447 -0.635 1.00 95.62 95 ILE A CA 1
ATOM 754 C C . ILE A 1 95 ? 6.306 -0.228 -1.520 1.00 95.62 95 ILE A C 1
ATOM 756 O O . ILE A 1 95 ? 6.134 0.885 -1.014 1.00 95.62 95 ILE A O 1
ATOM 760 N N . CYS A 1 96 ? 6.203 -0.457 -2.830 1.00 95.19 96 CYS A N 1
ATOM 761 C CA . CYS A 1 96 ? 5.836 0.533 -3.828 1.00 95.19 96 CYS A CA 1
ATOM 762 C C . CYS A 1 96 ? 5.083 -0.108 -5.002 1.00 95.19 96 CYS A C 1
ATOM 764 O O . CYS A 1 96 ? 5.150 -1.325 -5.201 1.00 95.19 96 CYS A O 1
ATOM 766 N N . TYR A 1 97 ? 4.365 0.709 -5.772 1.00 94.06 97 TYR A N 1
ATOM 767 C CA . TYR A 1 97 ? 3.677 0.282 -6.987 1.00 94.06 97 TYR A CA 1
ATOM 768 C C . TYR A 1 97 ? 3.642 1.400 -8.049 1.00 94.06 97 TYR A C 1
ATOM 770 O O . TYR A 1 97 ? 3.421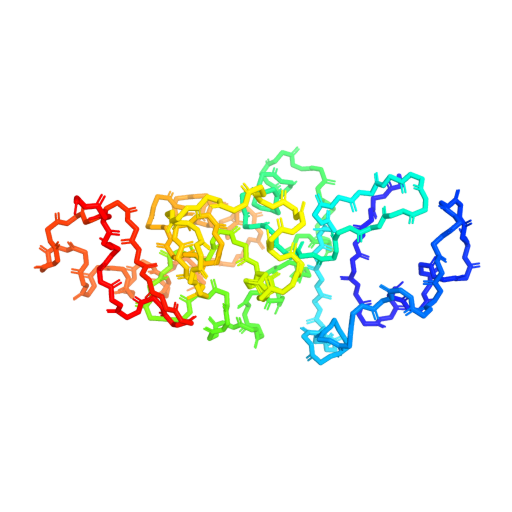 2.559 -7.687 1.00 94.06 97 TYR A O 1
ATOM 778 N N . PRO A 1 98 ? 3.786 1.066 -9.346 1.00 92.50 98 PRO A N 1
ATOM 779 C CA . PRO A 1 98 ? 4.236 -0.225 -9.867 1.00 92.50 98 PRO A CA 1
ATOM 780 C C . PRO A 1 98 ? 5.740 -0.437 -9.638 1.00 92.50 98 PRO A C 1
ATOM 782 O O . PRO A 1 98 ? 6.468 0.467 -9.219 1.00 92.50 98 PRO A O 1
ATOM 785 N N . ALA A 1 99 ? 6.208 -1.653 -9.918 1.00 85.88 99 ALA A N 1
ATOM 786 C CA . ALA A 1 99 ? 7.636 -1.912 -10.067 1.00 85.88 99 ALA A CA 1
ATOM 787 C C . ALA A 1 99 ? 8.165 -1.204 -11.330 1.00 85.88 99 ALA A C 1
ATOM 789 O O . ALA A 1 99 ? 7.476 -1.155 -12.345 1.00 85.88 99 ALA A O 1
ATOM 790 N N . MET A 1 100 ? 9.388 -0.678 -11.273 1.00 80.12 100 MET A N 1
ATOM 791 C CA . MET A 1 100 ? 10.081 -0.095 -12.424 1.00 80.12 100 MET A CA 1
ATOM 792 C C . MET A 1 100 ? 10.479 -1.191 -13.416 1.00 80.12 100 MET A C 1
ATOM 794 O O . MET A 1 100 ? 11.030 -2.223 -13.018 1.00 80.12 100 MET A O 1
ATOM 798 N N . GLU A 1 101 ? 10.248 -0.936 -14.705 1.00 70.56 101 GLU A N 1
ATOM 799 C CA . GLU A 1 101 ? 10.571 -1.846 -15.805 1.00 70.56 101 GLU A CA 1
ATOM 800 C C . GLU A 1 101 ? 11.870 -1.464 -16.541 1.00 70.56 101 GLU A C 1
ATOM 802 O O . GLU A 1 101 ? 12.217 -0.296 -16.711 1.00 70.56 101 GLU A O 1
ATOM 807 N N . SER A 1 102 ? 12.582 -2.501 -16.997 1.00 60.62 102 SER A N 1
ATOM 808 C CA . SER A 1 102 ? 13.670 -2.509 -17.990 1.00 60.62 102 SER A CA 1
ATOM 809 C C . SER A 1 102 ? 14.572 -1.259 -18.076 1.00 60.62 102 SER A C 1
ATOM 811 O O . SER A 1 102 ? 15.602 -1.192 -17.403 1.00 60.62 102 SER A O 1
ATOM 813 N N . HIS A 1 103 ? 14.262 -0.308 -18.959 1.00 57.06 103 HIS A N 1
ATOM 814 C CA . HIS A 1 103 ? 15.132 0.817 -19.296 1.00 57.06 103 HIS A CA 1
ATOM 815 C C . HIS A 1 103 ? 15.163 1.888 -18.199 1.00 57.06 103 HIS A C 1
ATOM 817 O O . HIS A 1 103 ? 16.238 2.395 -17.877 1.00 57.06 103 HIS A O 1
ATOM 823 N N . GLU A 1 104 ? 14.020 2.169 -17.565 1.00 58.06 104 GLU A N 1
ATOM 824 C CA . GLU A 1 104 ? 13.940 3.111 -16.442 1.00 58.06 104 GLU A CA 1
ATOM 825 C C . GLU A 1 104 ? 14.745 2.608 -15.249 1.00 58.06 104 GLU A C 1
ATOM 827 O O . GLU A 1 104 ? 15.485 3.367 -14.624 1.00 58.06 104 GLU A O 1
ATOM 832 N N . TRP A 1 105 ? 14.673 1.303 -14.980 1.00 55.84 105 TRP A N 1
ATOM 833 C CA . TRP A 1 105 ? 15.427 0.697 -13.893 1.00 55.84 105 TRP A CA 1
ATOM 834 C C . TRP A 1 105 ? 16.947 0.816 -14.103 1.00 55.84 105 TRP A C 1
ATOM 836 O O . TRP A 1 105 ? 17.663 1.198 -13.180 1.00 55.84 105 TRP A O 1
ATOM 846 N N . ARG A 1 106 ? 17.456 0.581 -15.324 1.00 56.44 106 ARG A N 1
ATOM 847 C CA . ARG A 1 106 ? 18.901 0.720 -15.615 1.00 56.44 106 ARG A CA 1
ATOM 848 C C . ARG A 1 106 ? 19.417 2.135 -15.360 1.00 56.44 106 ARG A C 1
ATOM 850 O O . ARG A 1 106 ? 20.545 2.292 -14.902 1.00 56.44 106 ARG A O 1
ATOM 857 N N . ILE A 1 107 ? 18.597 3.142 -15.657 1.00 59.81 107 ILE A N 1
ATOM 858 C CA . ILE A 1 107 ? 18.953 4.554 -15.495 1.00 59.81 107 ILE A CA 1
ATOM 859 C C . ILE A 1 107 ? 18.822 4.993 -14.029 1.00 59.81 107 ILE A C 1
ATOM 861 O O . ILE A 1 107 ? 19.684 5.710 -13.530 1.00 59.81 107 ILE A O 1
ATOM 865 N N . VAL A 1 108 ? 17.765 4.569 -13.328 1.00 58.53 108 VAL A N 1
ATOM 866 C CA . VAL A 1 108 ? 17.447 5.048 -11.970 1.00 58.53 108 VAL A CA 1
ATOM 867 C C . VAL A 1 108 ? 18.166 4.258 -10.873 1.00 58.53 108 VAL A C 1
ATOM 869 O O . VAL A 1 108 ? 18.617 4.861 -9.904 1.00 58.53 108 VAL A O 1
ATOM 872 N N . ALA A 1 109 ? 18.290 2.937 -11.010 1.00 55.44 109 ALA A N 1
ATOM 873 C CA . ALA A 1 109 ? 18.840 2.048 -9.980 1.00 55.44 109 ALA A CA 1
ATOM 874 C C . ALA A 1 109 ? 20.314 1.663 -10.213 1.00 55.44 109 ALA A C 1
ATOM 876 O O . ALA A 1 109 ? 20.856 0.817 -9.507 1.00 55.44 109 ALA A O 1
ATOM 877 N N . GLY A 1 110 ? 20.980 2.243 -11.220 1.00 57.22 110 GLY A N 1
ATOM 878 C CA . GLY A 1 110 ? 22.420 2.050 -11.438 1.00 57.22 110 GLY A CA 1
ATOM 879 C C . GLY A 1 110 ? 22.844 0.611 -11.761 1.00 57.22 110 GLY A C 1
ATOM 880 O O . GLY A 1 110 ? 23.995 0.253 -11.538 1.00 57.22 110 GLY A O 1
ATOM 881 N N . CYS A 1 111 ? 21.939 -0.206 -12.306 1.00 57.09 111 CYS A N 1
ATOM 882 C CA . CYS A 1 111 ? 22.168 -1.618 -12.625 1.00 57.09 111 CYS A CA 1
ATOM 883 C C . CYS A 1 111 ? 22.415 -2.562 -11.422 1.00 57.09 111 CYS A C 1
ATOM 885 O O . CYS A 1 111 ? 23.082 -3.580 -11.603 1.00 57.09 111 CYS A O 1
ATOM 887 N N . ASP A 1 112 ? 21.843 -2.309 -10.234 1.00 55.06 112 ASP A N 1
ATOM 888 C CA . ASP A 1 112 ? 21.933 -3.240 -9.087 1.00 55.06 112 ASP A CA 1
ATOM 889 C C . ASP A 1 112 ? 21.319 -4.643 -9.371 1.00 55.06 112 ASP A C 1
ATOM 891 O O . ASP A 1 112 ? 20.099 -4.807 -9.444 1.00 55.06 112 ASP A O 1
ATOM 895 N N . PRO A 1 113 ? 22.109 -5.726 -9.475 1.00 54.38 113 PRO A N 1
ATOM 896 C CA . PRO A 1 113 ? 21.586 -7.052 -9.811 1.00 54.38 113 PRO A CA 1
ATOM 897 C C . PRO A 1 113 ? 20.530 -7.596 -8.825 1.00 54.38 113 PRO A C 1
ATOM 899 O O . PRO A 1 113 ? 19.752 -8.472 -9.216 1.00 54.38 113 PRO A O 1
ATOM 902 N N . LYS A 1 114 ? 20.442 -7.080 -7.586 1.00 53.09 114 LYS A N 1
ATOM 903 C CA . LYS A 1 114 ? 19.410 -7.472 -6.604 1.00 53.09 114 LYS A CA 1
ATOM 904 C C . LYS A 1 114 ? 18.017 -6.930 -6.933 1.00 53.09 114 LYS A C 1
ATOM 906 O O . LYS A 1 114 ? 17.022 -7.529 -6.528 1.00 53.09 114 LYS A O 1
ATOM 911 N N . GLU A 1 115 ? 17.930 -5.842 -7.694 1.00 54.31 115 GLU A N 1
ATOM 912 C CA . GLU A 1 115 ? 16.672 -5.146 -8.004 1.00 54.31 115 GLU A CA 1
ATOM 913 C C . GLU A 1 115 ? 16.231 -5.313 -9.474 1.00 54.31 115 GLU A C 1
ATOM 915 O O . GLU A 1 115 ? 15.194 -4.787 -9.877 1.00 54.31 115 GLU A O 1
ATOM 920 N N . TYR A 1 116 ? 16.987 -6.094 -10.261 1.00 47.25 116 TYR A N 1
ATOM 921 C CA . TYR A 1 116 ? 16.837 -6.252 -11.718 1.00 47.25 116 TYR A CA 1
ATOM 922 C C . TYR A 1 116 ? 15.473 -6.809 -12.173 1.00 47.25 116 TYR A C 1
ATOM 924 O O . TYR A 1 116 ? 15.092 -6.665 -13.334 1.00 47.25 116 TYR A O 1
ATOM 932 N N . TRP A 1 117 ? 14.728 -7.476 -11.287 1.00 52.31 117 TRP A N 1
ATOM 933 C CA . TRP A 1 117 ? 13.523 -8.229 -11.645 1.00 52.31 117 TRP A CA 1
ATOM 934 C C . TRP A 1 117 ? 12.258 -7.618 -11.036 1.00 52.31 117 TRP A C 1
ATOM 936 O O . TRP A 1 117 ? 12.242 -7.217 -9.874 1.00 52.31 117 TRP A O 1
ATOM 946 N N . LEU A 1 118 ? 11.178 -7.601 -11.821 1.00 57.91 118 LEU A N 1
ATOM 947 C CA . LEU A 1 118 ? 9.894 -7.011 -11.441 1.00 57.91 118 LEU A CA 1
ATOM 948 C C . LEU A 1 118 ? 9.330 -7.598 -10.146 1.00 57.91 118 LEU A C 1
ATOM 950 O O . LEU A 1 118 ? 9.188 -8.815 -10.010 1.00 57.91 118 LEU A O 1
ATOM 954 N N . GLY A 1 119 ? 8.930 -6.714 -9.232 1.00 58.38 119 GLY A N 1
ATOM 955 C CA . GLY A 1 119 ? 8.277 -7.097 -7.988 1.00 58.38 119 GLY A CA 1
ATOM 956 C C . GLY A 1 119 ? 9.222 -7.749 -6.983 1.00 58.38 119 GLY A C 1
ATOM 957 O O . GLY A 1 119 ? 8.760 -8.599 -6.225 1.00 58.38 119 GLY A O 1
ATOM 958 N N . ARG A 1 120 ? 10.517 -7.404 -7.005 1.00 74.25 120 ARG A N 1
ATOM 959 C CA . ARG A 1 120 ? 11.512 -7.883 -6.037 1.00 74.25 120 ARG A CA 1
ATOM 960 C C . ARG A 1 120 ? 11.957 -6.803 -5.073 1.00 74.25 120 ARG A C 1
ATOM 962 O O . ARG A 1 120 ? 12.097 -5.653 -5.474 1.00 74.25 120 ARG A O 1
ATOM 969 N N . TYR A 1 121 ? 12.255 -7.200 -3.838 1.00 83.81 121 TYR A N 1
ATOM 970 C CA . TYR A 1 121 ? 12.881 -6.356 -2.814 1.00 83.81 121 TYR A CA 1
ATOM 971 C C . TYR A 1 121 ? 12.263 -4.943 -2.760 1.00 83.81 121 TYR A C 1
ATOM 973 O O . TYR A 1 121 ? 11.050 -4.816 -2.570 1.00 83.81 121 TYR A O 1
ATOM 981 N N . HIS A 1 122 ? 13.043 -3.879 -2.965 1.00 86.56 122 HIS A N 1
ATOM 982 C CA . HIS A 1 122 ? 12.535 -2.503 -3.012 1.00 86.56 122 HIS A CA 1
ATOM 983 C C . HIS A 1 122 ? 11.738 -2.158 -4.283 1.00 86.56 122 HIS A C 1
ATOM 985 O O . HIS A 1 122 ? 10.935 -1.223 -4.271 1.00 86.56 122 HIS A O 1
ATOM 991 N N . ASN A 1 123 ? 11.916 -2.907 -5.373 1.00 86.69 123 ASN A N 1
ATOM 992 C CA . ASN A 1 123 ? 11.251 -2.697 -6.658 1.00 86.69 123 ASN A CA 1
ATOM 993 C C . ASN A 1 123 ? 9.900 -3.439 -6.734 1.00 86.69 123 ASN A C 1
ATOM 995 O O . ASN A 1 123 ? 9.684 -4.311 -7.578 1.00 86.69 123 ASN A O 1
ATOM 999 N N . GLY A 1 124 ? 8.987 -3.114 -5.814 1.00 88.81 124 GLY A N 1
ATOM 1000 C CA . GLY A 1 124 ? 7.637 -3.690 -5.761 1.00 88.81 124 GLY A CA 1
ATOM 1001 C C . GLY A 1 124 ? 7.543 -5.056 -5.069 1.00 88.81 124 GLY A C 1
ATOM 1002 O O . GLY A 1 124 ? 6.596 -5.812 -5.312 1.00 88.81 124 GLY A O 1
ATOM 1003 N N . GLY A 1 125 ? 8.510 -5.404 -4.218 1.00 92.62 125 GLY A N 1
ATOM 1004 C CA . GLY A 1 125 ? 8.393 -6.554 -3.320 1.00 92.62 125 GLY A CA 1
ATOM 1005 C C . GLY A 1 125 ? 7.277 -6.365 -2.287 1.00 92.62 125 GLY A C 1
ATOM 1006 O O . GLY A 1 125 ? 6.876 -5.240 -1.975 1.00 92.62 125 GLY A O 1
ATOM 1007 N N . SER A 1 126 ? 6.763 -7.477 -1.765 1.00 96.50 126 SER A N 1
ATOM 1008 C CA . SER A 1 126 ? 5.809 -7.500 -0.653 1.00 96.50 126 SER A CA 1
ATOM 1009 C C . SER A 1 126 ? 6.551 -7.689 0.672 1.00 96.50 126 SER A C 1
ATOM 1011 O O . SER A 1 126 ? 7.285 -8.658 0.835 1.00 96.50 126 SER A O 1
ATOM 1013 N N . TRP A 1 127 ? 6.355 -6.776 1.618 1.00 97.31 127 TRP A N 1
ATOM 1014 C CA . TRP A 1 127 ? 7.091 -6.701 2.877 1.00 97.31 127 TRP A CA 1
ATOM 1015 C C . TRP A 1 127 ? 6.148 -6.883 4.074 1.00 97.31 127 TRP A C 1
ATOM 1017 O O . TRP A 1 127 ? 5.408 -5.950 4.408 1.00 97.31 127 TRP A O 1
ATOM 1027 N N . PRO A 1 128 ? 6.193 -8.038 4.767 1.00 97.19 128 PRO A N 1
ATOM 1028 C CA . PRO A 1 128 ? 5.335 -8.314 5.921 1.00 97.19 128 PRO A CA 1
ATOM 1029 C C . PRO A 1 128 ? 5.486 -7.308 7.064 1.00 97.19 128 PRO A C 1
ATOM 1031 O O . PRO A 1 128 ? 4.524 -7.021 7.772 1.00 97.19 128 PRO A O 1
ATOM 1034 N N . VAL A 1 129 ? 6.674 -6.710 7.222 1.00 97.38 129 VAL A N 1
ATOM 1035 C CA . VAL A 1 129 ? 6.921 -5.682 8.245 1.00 97.38 129 VAL A CA 1
ATOM 1036 C C . VAL A 1 129 ? 6.011 -4.458 8.086 1.00 97.38 129 VAL A C 1
ATOM 1038 O O . VAL A 1 129 ? 5.728 -3.780 9.063 1.00 97.38 129 VAL A O 1
ATOM 1041 N N . LEU A 1 130 ? 5.484 -4.172 6.894 1.00 98.00 130 LEU A N 1
ATOM 1042 C CA . LEU A 1 130 ? 4.575 -3.040 6.680 1.00 98.00 130 LEU A CA 1
ATOM 1043 C C . LEU A 1 130 ? 3.164 -3.280 7.246 1.00 98.00 130 LEU A C 1
ATOM 1045 O O . LEU A 1 130 ? 2.381 -2.334 7.362 1.00 98.00 130 LEU A O 1
ATOM 1049 N N . LEU A 1 131 ? 2.836 -4.515 7.639 1.00 98.00 131 LEU A N 1
ATOM 1050 C CA . LEU A 1 131 ? 1.517 -4.880 8.152 1.00 98.00 131 LEU A CA 1
ATOM 1051 C C . LEU A 1 131 ? 1.124 -4.075 9.400 1.00 98.00 131 LEU A C 1
ATOM 1053 O O . LEU A 1 131 ? -0.034 -3.672 9.525 1.00 98.00 131 LEU A O 1
ATOM 1057 N N . TRP A 1 132 ? 2.065 -3.786 10.305 1.00 98.06 132 TRP A N 1
ATOM 1058 C CA . TRP A 1 132 ? 1.755 -3.009 11.513 1.00 98.06 132 TRP A CA 1
ATOM 1059 C C . TRP A 1 132 ? 1.424 -1.546 11.185 1.00 98.06 132 TRP A C 1
ATOM 1061 O O . TRP A 1 132 ? 0.518 -0.973 11.792 1.00 98.06 132 TRP A O 1
ATOM 1071 N N . LEU A 1 133 ? 2.105 -0.956 10.193 1.00 97.62 133 LEU A N 1
ATOM 1072 C CA . LEU A 1 133 ? 1.844 0.412 9.737 1.00 97.62 133 LEU A CA 1
ATOM 1073 C C . LEU A 1 133 ? 0.454 0.523 9.122 1.00 97.62 133 LEU A C 1
ATOM 1075 O O . LEU A 1 133 ? -0.301 1.428 9.480 1.00 97.62 133 LEU A O 1
ATOM 1079 N N . LEU A 1 134 ? 0.104 -0.419 8.240 1.00 98.12 134 LEU A N 1
ATOM 1080 C CA . LEU A 1 134 ? -1.238 -0.491 7.670 1.00 98.12 134 LEU A CA 1
ATOM 1081 C C . LEU A 1 134 ? -2.278 -0.670 8.763 1.00 98.12 134 LEU A C 1
ATOM 1083 O O . LEU A 1 134 ? -3.258 0.061 8.785 1.00 98.12 134 LEU A O 1
ATOM 1087 N N . THR A 1 135 ? -2.046 -1.589 9.698 1.00 98.56 135 THR A N 1
ATOM 1088 C CA . THR A 1 135 ? -2.968 -1.847 10.807 1.00 98.56 135 THR A CA 1
ATOM 1089 C C . THR A 1 135 ? -3.238 -0.575 11.606 1.00 98.56 135 THR A C 1
ATOM 1091 O O . THR A 1 135 ? -4.395 -0.207 11.815 1.00 98.56 135 THR A O 1
ATOM 1094 N N . ALA A 1 136 ? -2.188 0.153 11.991 1.00 98.50 136 ALA A N 1
ATOM 1095 C CA . ALA A 1 136 ? -2.327 1.409 12.715 1.00 98.50 136 ALA A CA 1
ATOM 1096 C C . ALA A 1 136 ? -3.064 2.477 11.882 1.00 98.50 136 ALA A C 1
ATOM 1098 O O . ALA A 1 136 ? -3.952 3.162 12.397 1.00 98.50 136 ALA A O 1
ATOM 1099 N N . ALA A 1 137 ? -2.743 2.605 10.590 1.00 98.38 137 ALA A N 1
ATOM 1100 C CA . ALA A 1 137 ? -3.400 3.553 9.694 1.00 98.38 137 ALA A CA 1
ATOM 1101 C C . ALA A 1 137 ? -4.886 3.209 9.480 1.00 98.38 137 ALA A C 1
ATOM 1103 O O . ALA A 1 137 ? -5.734 4.104 9.498 1.00 98.38 137 ALA A O 1
ATOM 1104 N N . CYS A 1 138 ? -5.225 1.926 9.343 1.00 98.38 138 CYS A N 1
ATOM 1105 C CA . CYS A 1 138 ? -6.593 1.421 9.257 1.00 98.38 138 CYS A CA 1
ATOM 1106 C C . CYS A 1 138 ? -7.386 1.730 10.530 1.00 98.38 138 CYS A C 1
ATOM 1108 O O . CYS A 1 138 ? -8.517 2.196 10.443 1.00 98.38 138 CYS A O 1
ATOM 1110 N N . ILE A 1 139 ? -6.799 1.539 11.715 1.00 98.31 139 ILE A N 1
ATOM 1111 C CA . ILE A 1 139 ? -7.453 1.894 12.983 1.00 98.31 139 ILE A CA 1
ATOM 1112 C C . ILE A 1 139 ? -7.694 3.406 13.050 1.00 98.31 139 ILE A C 1
ATOM 1114 O O . ILE A 1 139 ? -8.822 3.834 13.292 1.00 98.31 139 ILE A O 1
ATOM 1118 N N . LYS A 1 140 ? -6.670 4.225 12.765 1.00 98.25 140 LYS A N 1
ATOM 1119 C CA . LYS A 1 140 ? -6.776 5.695 12.808 1.00 98.25 140 LYS A CA 1
ATOM 1120 C C . LYS A 1 140 ? -7.796 6.256 11.812 1.00 98.25 140 LYS A C 1
ATOM 1122 O O . LYS A 1 140 ? -8.386 7.299 12.068 1.00 98.25 140 LYS A O 1
ATOM 1127 N N . SER A 1 141 ? -8.000 5.577 10.686 1.00 97.12 141 SER A N 1
ATOM 1128 C CA . SER A 1 141 ? -8.958 5.963 9.640 1.00 97.12 141 SER A CA 1
ATOM 1129 C C . SER A 1 141 ? -10.343 5.318 9.789 1.00 97.12 141 SER A C 1
ATOM 1131 O O . SER A 1 141 ? -11.206 5.545 8.944 1.00 97.12 141 SER A O 1
ATOM 1133 N N . GLY A 1 142 ? -10.583 4.524 10.841 1.00 97.62 142 GLY A N 1
ATOM 1134 C CA . GLY A 1 142 ? -11.877 3.871 11.067 1.00 97.62 142 GLY A CA 1
ATOM 1135 C C . GLY A 1 142 ? -12.187 2.729 10.090 1.00 97.62 142 GLY A C 1
ATOM 1136 O O . GLY A 1 142 ? -13.352 2.445 9.825 1.00 97.62 142 GLY A O 1
ATOM 1137 N N . ARG A 1 143 ? -11.158 2.065 9.548 1.00 97.56 143 ARG A N 1
ATOM 1138 C CA . ARG A 1 143 ? -11.249 0.945 8.590 1.00 97.56 143 ARG A CA 1
ATOM 1139 C C . ARG A 1 143 ? -10.633 -0.365 9.130 1.00 97.56 143 ARG A C 1
ATOM 1141 O O . ARG A 1 143 ? -9.809 -0.978 8.448 1.00 97.56 143 ARG A O 1
ATOM 1148 N N . PRO A 1 144 ? -10.986 -0.840 10.342 1.00 97.75 144 PRO A N 1
ATOM 1149 C CA . PRO A 1 144 ? -10.344 -2.009 10.958 1.00 97.75 144 PRO A CA 1
ATOM 1150 C C . PRO A 1 144 ? -10.522 -3.317 10.167 1.00 97.75 144 PRO A C 1
ATOM 1152 O O . PRO A 1 144 ? -9.724 -4.237 10.321 1.00 97.75 144 PRO A O 1
ATOM 1155 N N . GLN A 1 145 ? -11.541 -3.417 9.312 1.00 98.06 145 GLN A N 1
ATOM 1156 C CA . GLN A 1 145 ? -11.777 -4.583 8.460 1.00 98.06 145 GLN A CA 1
ATOM 1157 C C . GLN A 1 145 ? -10.642 -4.835 7.457 1.00 98.06 145 GLN A C 1
ATOM 1159 O O . GLN A 1 145 ? -10.320 -5.991 7.196 1.00 98.06 145 GLN A O 1
ATOM 1164 N N . LEU A 1 146 ? -9.996 -3.778 6.945 1.00 98.00 146 LEU A N 1
ATOM 1165 C CA . LEU A 1 146 ? -8.863 -3.918 6.023 1.00 98.00 146 LEU A CA 1
ATOM 1166 C C . LEU A 1 146 ? -7.645 -4.499 6.747 1.00 98.00 146 LEU A C 1
ATOM 1168 O O . LEU A 1 146 ? -6.983 -5.390 6.219 1.00 98.00 146 LEU A O 1
ATOM 1172 N N . ALA A 1 147 ? -7.399 -4.051 7.982 1.00 98.06 147 ALA A N 1
ATOM 1173 C CA . ALA A 1 147 ? -6.346 -4.603 8.825 1.00 98.06 147 ALA A CA 1
ATOM 1174 C C . ALA A 1 147 ? -6.580 -6.092 9.108 1.00 98.06 147 ALA A C 1
ATOM 1176 O O . ALA A 1 147 ? -5.680 -6.890 8.879 1.00 98.06 147 ALA A O 1
ATOM 1177 N N . ARG A 1 148 ? -7.800 -6.482 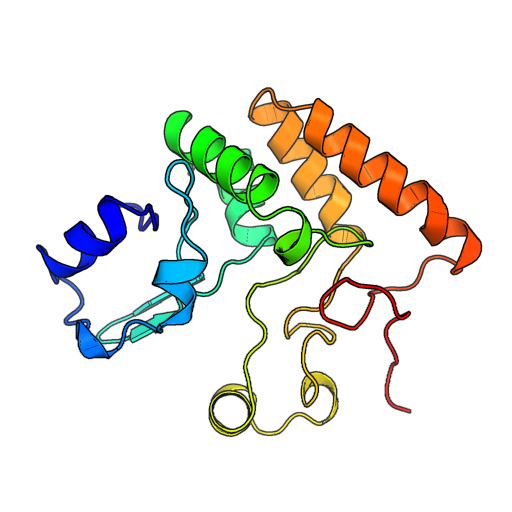9.511 1.00 98.31 148 ARG A N 1
ATOM 1178 C CA . ARG A 1 148 ? -8.146 -7.896 9.755 1.00 98.31 148 ARG A CA 1
ATOM 1179 C C . ARG A 1 148 ? -7.901 -8.762 8.524 1.00 98.31 148 ARG A C 1
ATOM 1181 O O . ARG A 1 148 ? -7.197 -9.757 8.624 1.00 98.31 148 ARG A O 1
ATOM 1188 N N . ARG A 1 149 ? -8.394 -8.332 7.357 1.00 98.25 149 ARG A N 1
ATOM 1189 C CA . ARG A 1 149 ? -8.191 -9.046 6.088 1.00 98.25 149 ARG A CA 1
ATOM 1190 C C . ARG A 1 149 ? -6.706 -9.213 5.749 1.00 98.25 149 ARG A C 1
ATOM 1192 O O . ARG A 1 149 ? -6.298 -10.279 5.299 1.00 98.25 149 ARG A O 1
ATOM 1199 N N . ALA A 1 150 ? -5.893 -8.173 5.949 1.00 97.88 150 ALA A N 1
ATOM 1200 C CA . ALA A 1 150 ? -4.451 -8.250 5.718 1.00 97.88 150 ALA A CA 1
ATOM 1201 C C . ALA A 1 150 ? -3.761 -9.188 6.724 1.00 97.88 150 ALA A C 1
ATOM 1203 O O . ALA A 1 150 ? -2.921 -9.994 6.331 1.00 97.88 150 ALA A O 1
ATOM 1204 N N . THR A 1 151 ? -4.134 -9.122 8.004 1.00 98.00 151 THR A N 1
ATOM 1205 C CA . THR A 1 151 ? -3.602 -10.001 9.051 1.00 98.00 151 THR A CA 1
ATOM 1206 C C . THR A 1 151 ? -3.923 -11.465 8.771 1.00 98.00 151 THR A C 1
ATOM 1208 O O . THR A 1 151 ? -3.002 -12.273 8.743 1.00 98.00 151 THR A O 1
ATOM 1211 N N . GLU A 1 152 ? -5.178 -11.799 8.466 1.00 98.06 152 GLU A N 1
ATOM 1212 C CA . GLU A 1 152 ? -5.605 -13.166 8.128 1.00 98.06 152 GLU A CA 1
ATOM 1213 C C . GLU A 1 152 ? -4.818 -13.729 6.932 1.00 98.06 152 GLU A C 1
ATOM 1215 O O . GLU A 1 152 ? -4.378 -14.882 6.940 1.00 98.06 152 GLU A O 1
ATOM 1220 N N . LEU A 1 153 ? -4.580 -12.896 5.912 1.00 97.12 153 LEU A N 1
ATOM 1221 C CA . LEU A 1 153 ? -3.793 -13.272 4.739 1.00 97.12 153 LEU A CA 1
ATOM 1222 C C . LEU A 1 153 ? -2.325 -13.563 5.093 1.00 97.12 153 LEU A C 1
ATOM 1224 O O . LEU A 1 153 ? -1.752 -14.540 4.609 1.00 97.12 153 LEU A O 1
ATOM 1228 N N . ALA A 1 154 ? -1.717 -12.738 5.948 1.00 97.19 154 ALA A N 1
ATOM 1229 C CA . ALA A 1 154 ? -0.346 -12.933 6.408 1.00 97.19 154 ALA A CA 1
ATOM 1230 C C . ALA A 1 154 ? -0.212 -14.182 7.301 1.00 97.19 154 ALA A C 1
ATOM 1232 O O . ALA A 1 154 ? 0.698 -14.992 7.107 1.00 97.19 154 ALA A O 1
ATOM 1233 N N . GLU A 1 155 ? -1.141 -14.379 8.240 1.00 97.12 155 GLU A N 1
ATOM 1234 C CA . GLU A 1 155 ? -1.172 -15.517 9.170 1.00 97.12 155 GLU A CA 1
ATOM 1235 C C . GLU A 1 155 ? -1.273 -16.865 8.448 1.00 97.12 155 GLU A C 1
ATOM 1237 O O . GLU A 1 155 ? -0.675 -17.852 8.882 1.00 97.12 155 GLU A O 1
ATOM 1242 N N . ALA A 1 156 ? -1.951 -16.911 7.297 1.00 96.56 156 ALA A N 1
ATOM 1243 C CA . ALA A 1 156 ? -2.084 -18.126 6.499 1.00 96.56 156 ALA A CA 1
ATOM 1244 C C . ALA A 1 156 ? -0.741 -18.691 5.988 1.00 96.56 156 ALA A C 1
ATOM 1246 O O . ALA A 1 156 ? -0.668 -19.889 5.663 1.00 96.56 156 ALA A O 1
ATOM 1247 N N . ARG A 1 157 ? 0.302 -17.848 5.903 1.00 95.44 157 ARG A N 1
ATOM 1248 C CA . ARG A 1 157 ? 1.574 -18.156 5.230 1.00 95.44 157 ARG A CA 1
ATOM 1249 C C . ARG A 1 157 ? 2.826 -17.902 6.067 1.00 95.44 157 ARG A C 1
ATOM 1251 O O . ARG A 1 157 ? 3.697 -18.764 6.069 1.00 95.44 157 ARG A O 1
ATOM 1258 N N . LEU A 1 158 ? 2.919 -16.793 6.809 1.00 96.31 158 LEU A N 1
ATOM 1259 C CA . LEU A 1 158 ? 4.170 -16.358 7.458 1.00 96.31 158 LEU A CA 1
ATOM 1260 C C . LEU A 1 158 ? 4.820 -17.431 8.337 1.00 96.31 158 LEU A C 1
ATOM 1262 O O . LEU A 1 158 ? 6.034 -17.617 8.274 1.00 96.31 158 LEU A O 1
ATOM 1266 N N . LEU A 1 159 ? 4.019 -18.155 9.123 1.00 96.31 159 LEU A N 1
ATOM 1267 C CA . LEU A 1 159 ? 4.527 -19.225 9.981 1.00 96.31 159 LEU A CA 1
ATOM 1268 C C . LEU A 1 159 ? 5.056 -20.417 9.168 1.00 96.31 159 LEU A C 1
ATOM 1270 O O . LEU A 1 159 ? 6.098 -20.971 9.508 1.00 96.31 159 LEU A O 1
ATOM 1274 N N . LYS A 1 160 ? 4.350 -20.802 8.097 1.00 96.69 160 LYS A N 1
ATOM 1275 C CA . LYS A 1 160 ? 4.728 -21.927 7.222 1.00 96.69 160 LYS A CA 1
ATOM 1276 C C . LYS A 1 160 ? 5.987 -21.617 6.417 1.00 96.69 160 LYS A C 1
ATOM 1278 O O . LYS A 1 160 ? 6.797 -22.506 6.192 1.00 96.69 160 LYS A O 1
ATOM 1283 N N . ASP A 1 161 ? 6.147 -20.354 6.037 1.00 96.25 161 ASP A N 1
ATOM 1284 C CA . ASP A 1 161 ? 7.266 -19.857 5.238 1.00 96.25 161 ASP A CA 1
ATOM 1285 C C . ASP A 1 161 ? 8.474 -19.448 6.116 1.00 96.25 161 ASP A C 1
ATOM 1287 O O . ASP A 1 161 ? 9.475 -18.958 5.598 1.00 96.25 161 ASP A O 1
ATOM 1291 N N . HIS A 1 162 ? 8.406 -19.674 7.437 1.00 96.25 162 HIS A N 1
ATOM 1292 C CA . HIS A 1 162 ? 9.456 -19.382 8.423 1.00 96.25 162 HIS A CA 1
ATOM 1293 C C . HIS A 1 162 ? 9.873 -17.902 8.518 1.00 96.25 162 HIS A C 1
ATOM 1295 O O . HIS A 1 162 ? 11.057 -17.598 8.641 1.00 96.25 162 HIS A O 1
ATOM 1301 N N . TRP A 1 163 ? 8.900 -16.984 8.530 1.00 95.19 163 TRP A N 1
ATOM 1302 C CA . TRP A 1 163 ? 9.125 -15.541 8.733 1.00 95.19 163 TRP A CA 1
ATOM 1303 C C . TRP A 1 163 ? 10.155 -14.922 7.770 1.00 95.19 163 TRP A C 1
ATOM 1305 O O . TRP A 1 163 ? 11.139 -14.324 8.215 1.00 95.19 163 TRP A O 1
ATOM 1315 N N . PRO A 1 164 ? 9.956 -15.043 6.447 1.00 95.62 164 PRO A N 1
ATOM 1316 C CA . PRO A 1 164 ? 10.880 -14.458 5.488 1.00 95.62 164 PRO A CA 1
ATOM 1317 C C . PRO A 1 164 ? 10.818 -12.926 5.533 1.00 95.62 164 PRO A C 1
ATOM 1319 O O . PRO A 1 164 ? 9.784 -12.333 5.843 1.00 95.62 164 PRO A O 1
ATOM 1322 N N . GLU A 1 165 ? 11.929 -12.286 5.171 1.00 94.62 165 GLU A N 1
ATOM 1323 C CA . GLU A 1 165 ? 12.062 -10.824 5.174 1.00 94.62 165 GLU A CA 1
ATOM 1324 C C . GLU A 1 165 ? 11.081 -10.142 4.206 1.00 94.62 165 GLU A C 1
ATOM 1326 O O . GLU A 1 165 ? 10.442 -9.149 4.556 1.00 94.62 165 GLU A O 1
ATOM 1331 N N . TYR A 1 166 ? 10.943 -10.687 2.994 1.00 94.88 166 TYR A N 1
ATOM 1332 C CA . TYR A 1 166 ? 10.070 -10.167 1.944 1.00 94.88 166 TYR A CA 1
ATOM 1333 C C . TYR A 1 166 ? 9.645 -11.275 0.970 1.00 94.88 166 TYR A C 1
ATOM 1335 O O . TYR A 1 166 ? 10.157 -12.398 1.003 1.00 94.88 166 TYR A O 1
ATOM 1343 N N . TYR A 1 167 ? 8.702 -10.944 0.090 1.00 94.62 167 TYR A N 1
ATOM 1344 C CA . TYR A 1 167 ? 8.154 -11.816 -0.945 1.00 94.62 167 TYR A CA 1
ATOM 1345 C C . TYR A 1 167 ? 8.216 -11.155 -2.325 1.00 94.62 167 TYR A C 1
ATOM 1347 O O . TYR A 1 167 ? 7.964 -9.957 -2.479 1.00 94.62 167 TYR A O 1
ATOM 1355 N N . ASP A 1 168 ? 8.493 -11.974 -3.334 1.00 91.44 168 ASP A N 1
ATOM 1356 C CA . ASP A 1 168 ? 8.680 -11.599 -4.728 1.00 91.44 168 ASP A CA 1
ATOM 1357 C C . ASP A 1 168 ? 7.430 -11.836 -5.593 1.00 91.44 168 ASP A C 1
ATOM 1359 O O . ASP A 1 168 ? 6.559 -12.676 -5.322 1.00 91.44 168 ASP A O 1
ATOM 1363 N N . GLY A 1 169 ? 7.403 -11.126 -6.720 1.00 87.88 169 GLY A N 1
ATOM 1364 C CA . GLY A 1 169 ? 6.427 -11.271 -7.794 1.00 87.88 169 GLY A CA 1
ATOM 1365 C C . GLY A 1 169 ? 5.227 -10.342 -7.638 1.00 87.88 169 GLY A C 1
ATOM 1366 O O . GLY A 1 169 ? 4.973 -9.796 -6.566 1.00 87.88 169 GLY A O 1
ATOM 1367 N N . LYS A 1 170 ? 4.453 -10.181 -8.719 1.00 88.94 170 LYS A N 1
ATOM 1368 C CA . LYS A 1 170 ? 3.328 -9.227 -8.785 1.00 88.94 170 LYS A CA 1
ATOM 1369 C C . LYS A 1 170 ? 2.352 -9.361 -7.609 1.00 88.94 170 LYS A C 1
ATOM 1371 O O . LYS A 1 170 ? 1.960 -8.353 -7.045 1.00 88.94 170 LYS A O 1
ATOM 1376 N N . LEU A 1 171 ? 2.078 -10.592 -7.175 1.00 93.19 171 LEU A N 1
ATOM 1377 C CA . LEU A 1 171 ? 1.150 -10.892 -6.078 1.00 93.19 171 LEU A CA 1
ATOM 1378 C C . LEU A 1 171 ? 1.833 -11.266 -4.748 1.00 93.19 171 LEU A C 1
ATOM 1380 O O . LEU A 1 171 ? 1.139 -11.612 -3.801 1.00 93.19 171 LEU A O 1
ATOM 1384 N N . GLY A 1 172 ? 3.170 -11.250 -4.650 1.00 92.56 172 GLY A N 1
ATOM 1385 C CA . GLY A 1 172 ? 3.873 -11.686 -3.427 1.00 92.56 172 GLY A CA 1
ATOM 1386 C C . GLY A 1 172 ? 3.775 -13.199 -3.169 1.00 92.56 172 GLY A C 1
ATOM 1387 O O . GLY A 1 172 ? 3.692 -13.658 -2.030 1.00 92.56 172 GLY A O 1
ATOM 1388 N N . ARG A 1 173 ? 3.735 -14.001 -4.239 1.00 93.31 173 ARG A N 1
ATOM 1389 C CA . ARG A 1 173 ? 3.594 -15.466 -4.156 1.00 93.31 173 ARG A CA 1
ATOM 1390 C C . ARG A 1 173 ? 4.874 -16.166 -3.724 1.00 93.31 173 ARG A C 1
ATOM 1392 O O . ARG A 1 173 ? 4.806 -17.187 -3.048 1.00 93.31 173 ARG A O 1
ATOM 1399 N N . TYR A 1 174 ? 6.028 -15.637 -4.103 1.00 92.56 174 TYR A N 1
ATOM 1400 C CA . TYR A 1 174 ? 7.302 -16.324 -3.929 1.00 92.56 174 TYR A CA 1
ATOM 1401 C C . TYR A 1 174 ? 8.040 -15.759 -2.722 1.00 92.56 174 TYR A C 1
ATOM 1403 O O . TYR A 1 174 ? 8.049 -14.550 -2.537 1.00 92.56 174 TYR A O 1
ATOM 1411 N N . ILE A 1 175 ? 8.676 -16.603 -1.911 1.00 94.12 175 ILE A N 1
ATOM 1412 C CA . ILE A 1 175 ? 9.593 -16.119 -0.870 1.00 94.12 175 ILE A CA 1
ATOM 1413 C C . ILE A 1 175 ? 10.741 -15.366 -1.555 1.00 94.12 175 ILE A C 1
ATOM 1415 O O . ILE A 1 175 ? 11.287 -15.849 -2.555 1.00 94.12 175 ILE A O 1
ATOM 1419 N N . GLY A 1 176 ? 11.078 -14.183 -1.038 1.00 87.00 176 GLY A N 1
ATOM 1420 C CA . GLY A 1 176 ? 12.138 -13.335 -1.567 1.00 87.00 176 GLY A CA 1
ATOM 1421 C C . GLY A 1 176 ? 13.471 -14.074 -1.603 1.00 87.00 176 GLY A C 1
ATOM 1422 O O . GLY A 1 176 ? 13.902 -14.654 -0.604 1.00 87.00 176 GLY A O 1
ATOM 1423 N N . LYS A 1 177 ? 14.129 -14.082 -2.765 1.00 75.12 177 LYS A N 1
ATOM 1424 C CA . LYS A 1 177 ? 15.447 -14.714 -2.903 1.00 75.12 177 LYS A CA 1
ATOM 1425 C C . LYS A 1 177 ? 16.540 -13.669 -2.755 1.00 75.12 177 LYS A C 1
ATOM 1427 O O . LYS A 1 177 ? 16.691 -12.808 -3.616 1.00 75.12 177 LYS A O 1
ATOM 1432 N N . HIS A 1 178 ? 17.372 -13.819 -1.731 1.00 60.53 178 HIS A N 1
ATOM 1433 C CA . HIS A 1 178 ? 18.696 -13.211 -1.744 1.00 60.53 178 HIS A CA 1
ATOM 1434 C C . HIS A 1 178 ? 19.529 -13.933 -2.803 1.00 60.53 178 HIS A C 1
ATOM 1436 O O . HIS A 1 178 ? 19.725 -15.143 -2.709 1.00 60.53 178 HIS A O 1
ATOM 1442 N N . GLY A 1 179 ? 19.973 -13.216 -3.836 1.00 51.91 179 GLY A N 1
ATOM 1443 C CA . GLY A 1 179 ? 21.018 -13.732 -4.713 1.00 51.91 179 GLY A CA 1
ATOM 1444 C C . GLY A 1 179 ? 22.283 -13.938 -3.882 1.0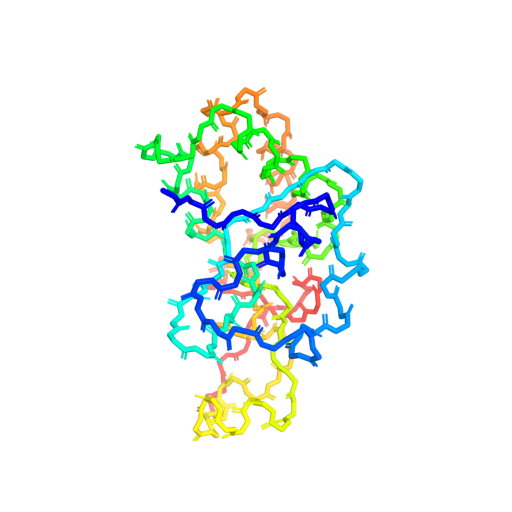0 51.91 179 GLY A C 1
ATOM 1445 O O . GLY A 1 179 ? 22.892 -12.955 -3.464 1.00 51.91 179 GLY A O 1
ATOM 1446 N N . THR A 1 180 ? 22.607 -15.195 -3.587 1.00 34.22 180 THR A N 1
ATOM 1447 C CA . THR A 1 180 ? 23.961 -15.639 -3.233 1.00 34.22 180 THR A CA 1
ATOM 1448 C C . THR A 1 180 ? 24.743 -15.903 -4.501 1.00 34.22 180 THR A C 1
ATOM 1450 O O . THR A 1 180 ? 24.156 -16.579 -5.380 1.00 34.22 180 THR A O 1
#

Radius of gyration: 16.48 Å; chains: 1; bounding box: 37×47×35 Å